Protein AF-A0A520YBS2-F1 (afdb_monomer_lite)

pLDDT: mean 78.93, std 17.44, range [38.72, 96.81]

Foldseek 3Di:
DDPPDDPVPQDDPDDPDPDDDDAQDQDDDPDDDDPPDDDDDDDDDPSNVVNVVVRD

Structure (mmCIF, N/CA/C/O backbone):
data_AF-A0A520YBS2-F1
#
_entry.id   AF-A0A520YBS2-F1
#
loop_
_atom_site.group_PDB
_atom_site.id
_atom_site.type_symbol
_atom_site.label_atom_id
_atom_site.label_alt_id
_atom_site.label_comp_id
_atom_site.label_asym_id
_atom_site.label_entity_id
_atom_site.label_seq_id
_atom_site.pdbx_PDB_ins_code
_atom_site.Cartn_x
_atom_site.Cartn_y
_atom_site.Cartn_z
_atom_site.occupancy
_atom_site.B_iso_or_equiv
_atom_site.auth_seq_id
_atom_site.auth_comp_id
_atom_site.auth_asym_id
_atom_site.auth_atom_id
_atom_site.pdbx_PDB_model_num
ATOM 1 N N . MET A 1 1 ? -11.891 -17.888 1.030 1.00 40.12 1 MET A N 1
ATOM 2 C CA . MET A 1 1 ? -10.720 -18.422 1.752 1.00 40.12 1 MET A CA 1
ATOM 3 C C . MET A 1 1 ? -10.129 -17.264 2.542 1.00 40.12 1 MET A C 1
ATOM 5 O O . MET A 1 1 ? -9.538 -16.376 1.946 1.00 40.12 1 MET A O 1
ATOM 9 N N . PHE A 1 2 ? -10.450 -17.167 3.833 1.00 38.72 2 PHE A N 1
ATOM 10 C CA . PHE A 1 2 ? -9.968 -16.092 4.704 1.00 38.72 2 PHE A CA 1
ATOM 11 C C . PHE A 1 2 ? -8.661 -16.573 5.339 1.00 38.72 2 PHE A C 1
ATOM 13 O O . PHE A 1 2 ? -8.687 -17.485 6.165 1.00 38.72 2 PHE A O 1
ATOM 20 N N . PHE A 1 3 ? -7.528 -16.027 4.896 1.00 49.94 3 PHE A N 1
ATOM 21 C CA . PHE A 1 3 ? -6.223 -16.311 5.490 1.00 49.94 3 PHE A CA 1
ATOM 22 C C . PHE A 1 3 ? -6.176 -15.673 6.883 1.00 49.94 3 PHE A C 1
ATOM 24 O O . PHE A 1 3 ? -5.961 -14.471 7.013 1.00 49.94 3 PHE A O 1
ATOM 31 N N . HIS A 1 4 ? -6.425 -16.472 7.919 1.00 55.22 4 HIS A N 1
ATOM 32 C CA . HIS A 1 4 ? -6.144 -16.098 9.301 1.00 55.22 4 HIS A CA 1
ATOM 33 C C . HIS A 1 4 ? -4.661 -16.378 9.544 1.00 55.22 4 HIS A C 1
ATOM 35 O O . HIS A 1 4 ? -4.294 -17.482 9.937 1.00 55.22 4 HIS A O 1
ATOM 41 N N . ARG A 1 5 ? -3.804 -15.410 9.207 1.00 63.06 5 ARG A N 1
ATOM 42 C CA . ARG A 1 5 ? -2.401 -15.431 9.631 1.00 63.06 5 ARG A CA 1
ATOM 43 C C . ARG A 1 5 ? -2.395 -15.130 11.133 1.00 63.06 5 ARG A C 1
ATOM 45 O O . ARG A 1 5 ? -3.046 -14.177 11.552 1.00 63.06 5 ARG A O 1
ATOM 52 N N . ASN A 1 6 ? -1.790 -16.011 11.919 1.00 61.38 6 ASN A N 1
ATOM 53 C CA . ASN A 1 6 ? -1.712 -15.918 13.372 1.00 61.38 6 ASN A CA 1
ATOM 54 C C . ASN A 1 6 ? -0.595 -14.928 13.740 1.00 61.38 6 ASN A C 1
ATOM 56 O O . ASN A 1 6 ? 0.515 -15.071 13.238 1.00 61.38 6 ASN A O 1
ATOM 60 N N . ASP A 1 7 ? -0.865 -13.964 14.624 1.00 63.88 7 ASP A N 1
ATOM 61 C CA . ASP A 1 7 ? 0.089 -12.905 15.020 1.00 63.88 7 ASP A CA 1
ATOM 62 C C . ASP A 1 7 ? 1.327 -13.436 15.795 1.00 63.88 7 ASP A C 1
ATOM 64 O O . ASP A 1 7 ? 2.159 -12.664 16.250 1.00 63.88 7 ASP A O 1
ATOM 68 N N . ASN A 1 8 ? 1.463 -14.758 15.995 1.00 60.44 8 ASN A N 1
ATOM 69 C CA . ASN A 1 8 ? 2.641 -15.372 16.634 1.00 60.44 8 ASN A CA 1
ATOM 70 C C . ASN A 1 8 ? 3.646 -15.976 15.636 1.00 60.44 8 ASN A C 1
ATOM 72 O O . ASN A 1 8 ? 4.660 -16.517 16.073 1.00 60.44 8 ASN A O 1
ATOM 76 N N . ASP A 1 9 ? 3.381 -15.902 14.327 1.00 62.19 9 ASP A N 1
ATOM 77 C CA . ASP A 1 9 ? 4.289 -16.414 13.288 1.00 62.19 9 ASP A CA 1
ATOM 78 C C . ASP A 1 9 ? 5.291 -15.350 12.794 1.00 62.19 9 ASP A C 1
ATOM 80 O O . ASP A 1 9 ? 5.965 -15.557 11.781 1.00 62.19 9 ASP A O 1
ATOM 84 N N . ASP A 1 10 ? 5.392 -14.207 13.482 1.00 67.38 10 ASP A N 1
ATOM 85 C CA . ASP A 1 10 ? 6.343 -13.161 13.119 1.00 67.38 10 ASP A CA 1
ATOM 86 C C . ASP A 1 10 ? 7.773 -13.574 13.517 1.00 67.38 10 ASP A C 1
ATOM 88 O O . ASP A 1 10 ? 8.042 -13.896 14.684 1.00 67.38 10 ASP A O 1
ATOM 92 N N . PRO A 1 11 ? 8.719 -13.599 12.560 1.00 59.94 11 PRO A N 1
ATOM 93 C CA . PRO A 1 11 ? 10.096 -13.961 12.839 1.00 59.94 11 PRO A CA 1
ATOM 94 C C . PRO A 1 11 ? 10.727 -12.889 13.731 1.00 59.94 11 PRO A C 1
ATOM 96 O O . PRO A 1 11 ? 10.727 -11.699 13.425 1.00 59.94 11 PRO A O 1
ATOM 99 N N . LYS A 1 12 ? 11.293 -13.315 14.862 1.00 62.75 12 LYS A N 1
ATOM 100 C CA . LYS A 1 12 ? 12.030 -12.418 15.759 1.00 62.75 12 LYS A CA 1
ATOM 101 C C . LYS A 1 12 ? 13.312 -11.943 15.060 1.00 62.75 12 LYS A C 1
ATOM 103 O O . LYS A 1 12 ? 14.115 -12.798 14.671 1.00 62.75 12 LYS A O 1
ATOM 108 N N . PRO A 1 13 ? 13.566 -10.625 14.946 1.00 51.94 13 PRO A N 1
ATOM 109 C CA . PRO A 1 13 ? 14.815 -10.134 14.378 1.00 51.94 13 PRO A CA 1
ATOM 110 C C . PRO A 1 13 ? 15.980 -10.526 15.301 1.00 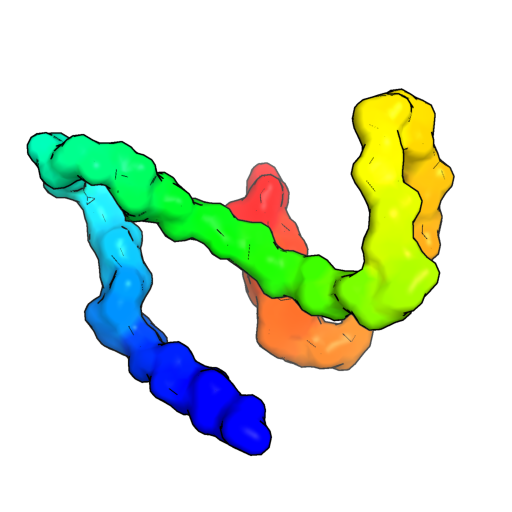51.94 13 PRO A C 1
ATOM 112 O O . PRO A 1 13 ? 16.006 -10.143 16.470 1.00 51.94 13 PRO A O 1
ATOM 115 N N . GLY A 1 14 ? 16.937 -11.313 14.793 1.00 56.22 14 GLY A N 1
ATOM 116 C CA . GLY A 1 14 ? 18.199 -11.610 15.493 1.00 56.22 14 GLY A CA 1
ATOM 117 C C . GLY A 1 14 ? 18.597 -13.082 15.664 1.00 56.22 14 GLY A C 1
ATOM 118 O O . GLY A 1 14 ? 19.623 -13.341 16.290 1.00 56.22 14 GLY A O 1
ATOM 119 N N . THR A 1 15 ? 17.868 -14.048 15.100 1.00 51.53 15 THR A N 1
ATOM 120 C CA . THR A 1 15 ? 18.291 -15.464 15.123 1.00 51.53 15 THR A CA 1
ATOM 121 C C . THR A 1 15 ? 18.707 -15.887 13.719 1.00 51.53 15 THR A C 1
ATOM 123 O O . THR A 1 15 ? 17.906 -15.810 12.797 1.00 51.53 15 THR A O 1
ATOM 126 N N . GLY A 1 16 ? 19.975 -16.274 13.547 1.00 54.06 16 GLY A N 1
ATOM 127 C CA . GLY A 1 16 ? 20.598 -16.647 12.270 1.00 54.06 16 GLY A CA 1
ATOM 128 C C . GLY A 1 16 ? 20.088 -17.965 11.681 1.00 54.06 16 GLY A C 1
ATOM 129 O O . GLY A 1 16 ? 20.872 -18.881 11.443 1.00 54.06 16 GLY A O 1
ATOM 130 N N . GLU A 1 17 ? 18.783 -18.059 11.451 1.00 61.12 17 GLU A N 1
ATOM 131 C CA . GLU A 1 17 ? 18.160 -19.050 10.579 1.00 61.12 17 GLU A CA 1
ATOM 132 C C . GLU A 1 17 ? 18.184 -18.508 9.139 1.00 61.12 17 GLU A C 1
ATOM 134 O O . GLU A 1 17 ? 18.114 -17.290 8.949 1.00 61.12 17 GLU A O 1
ATOM 139 N N . PRO A 1 18 ? 18.327 -19.352 8.102 1.00 53.38 18 PRO A N 1
ATOM 140 C CA . PRO A 1 18 ? 18.451 -18.888 6.727 1.00 53.38 18 PRO A CA 1
ATOM 141 C C . PRO A 1 18 ? 17.139 -18.251 6.232 1.00 53.38 18 PRO A C 1
ATOM 143 O O . PRO A 1 18 ? 16.304 -18.902 5.612 1.00 53.38 18 PRO A O 1
ATOM 146 N N . GLY A 1 19 ? 17.015 -16.944 6.482 1.00 56.56 19 GLY A N 1
ATOM 147 C CA . GLY A 1 19 ? 16.665 -15.943 5.475 1.00 56.56 19 GLY A CA 1
ATOM 148 C C . GLY A 1 19 ? 15.205 -15.518 5.352 1.00 56.56 19 GLY A C 1
ATOM 149 O O . GLY A 1 19 ? 14.828 -15.042 4.286 1.00 56.56 19 GLY A O 1
ATOM 150 N N . GLY A 1 20 ? 14.377 -15.683 6.382 1.00 63.16 20 GLY A N 1
ATOM 151 C CA . GLY A 1 20 ? 13.008 -15.159 6.381 1.00 63.16 20 GLY A CA 1
ATOM 152 C C . GLY A 1 20 ? 12.918 -13.759 6.984 1.00 63.16 20 GLY A C 1
ATOM 153 O O . GLY A 1 20 ? 12.426 -13.626 8.099 1.00 63.16 20 GLY A O 1
ATOM 154 N N . GLU A 1 21 ? 13.390 -12.723 6.289 1.00 78.88 21 GLU A N 1
ATOM 155 C CA . GLU A 1 21 ? 13.107 -11.339 6.698 1.00 78.88 21 GLU A CA 1
ATOM 156 C C . GLU A 1 21 ? 11.601 -11.067 6.535 1.00 78.88 21 GLU A C 1
ATOM 158 O O . GLU A 1 21 ? 11.038 -11.238 5.448 1.00 78.88 21 GLU A O 1
ATOM 163 N N . SER A 1 22 ? 10.920 -10.694 7.624 1.00 83.38 22 SER A N 1
ATOM 164 C CA . SER A 1 22 ? 9.541 -10.215 7.552 1.00 83.38 22 SER A CA 1
ATOM 165 C C . SER A 1 22 ? 9.537 -8.777 7.067 1.00 83.38 22 SER A C 1
ATOM 167 O O . SER A 1 22 ? 10.224 -7.924 7.621 1.00 83.38 22 SER A O 1
ATOM 169 N N . PHE A 1 23 ? 8.724 -8.512 6.051 1.00 88.75 23 PHE A N 1
ATOM 170 C CA . PHE A 1 23 ? 8.489 -7.166 5.552 1.00 88.75 23 PHE A CA 1
ATOM 171 C C . PHE A 1 23 ? 7.021 -6.794 5.749 1.00 88.75 23 PHE A C 1
ATOM 173 O O . PHE A 1 23 ? 6.146 -7.627 5.471 1.00 88.75 23 PHE A O 1
ATOM 180 N N . PRO A 1 24 ? 6.731 -5.552 6.165 1.00 90.31 24 PRO A N 1
ATOM 181 C CA . PRO A 1 24 ? 5.365 -5.061 6.206 1.00 90.31 24 PRO A CA 1
ATOM 182 C C . PRO A 1 24 ? 4.779 -5.004 4.789 1.00 90.31 24 PRO A C 1
ATOM 184 O O . PRO A 1 24 ? 5.444 -4.627 3.822 1.00 90.31 24 PRO A O 1
ATOM 187 N N . LEU A 1 25 ? 3.508 -5.393 4.649 1.00 90.81 25 LEU A N 1
ATOM 188 C CA . LEU A 1 25 ? 2.825 -5.467 3.356 1.00 90.81 25 LEU A CA 1
ATOM 189 C C . LEU A 1 25 ? 1.630 -4.518 3.298 1.00 90.81 25 LEU A C 1
ATOM 191 O O . LEU A 1 25 ? 0.709 -4.594 4.113 1.00 90.81 25 LEU A O 1
ATOM 195 N N . LEU A 1 26 ? 1.596 -3.693 2.250 1.00 92.56 26 LEU A N 1
ATOM 196 C CA . LEU A 1 26 ? 0.454 -2.856 1.906 1.00 92.56 26 LEU A CA 1
ATOM 197 C C . LEU A 1 26 ? -0.318 -3.497 0.738 1.00 92.56 26 LEU A C 1
ATOM 199 O O . LEU A 1 26 ? 0.168 -3.482 -0.394 1.00 92.56 26 LEU A O 1
ATOM 203 N N . PRO A 1 27 ? -1.509 -4.081 0.966 1.00 87.56 27 PRO A N 1
ATOM 204 C CA . PRO A 1 27 ? -2.257 -4.734 -0.100 1.00 87.56 27 PRO A CA 1
ATOM 205 C C . PRO A 1 27 ? -2.817 -3.701 -1.083 1.00 87.56 27 PRO A C 1
ATOM 207 O O . PRO A 1 27 ? -3.681 -2.898 -0.726 1.00 87.56 27 PRO A O 1
ATOM 210 N N . LEU A 1 28 ? -2.379 -3.778 -2.340 1.00 91.50 28 LEU A N 1
ATOM 211 C CA . LEU A 1 28 ? -2.912 -2.987 -3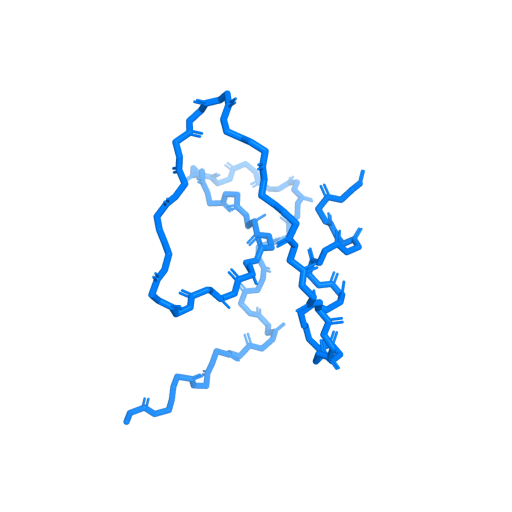.444 1.00 91.50 28 LEU A CA 1
ATOM 212 C C . LEU A 1 28 ? -3.657 -3.908 -4.416 1.00 91.50 28 LEU A C 1
ATOM 214 O O . LEU A 1 28 ? -3.133 -4.932 -4.851 1.00 91.50 28 LEU A O 1
ATOM 218 N N . ARG A 1 29 ? -4.906 -3.564 -4.728 1.00 83.81 29 ARG A N 1
ATOM 219 C CA . ARG A 1 29 ? -5.729 -4.269 -5.714 1.00 83.81 29 ARG A CA 1
ATOM 220 C C . ARG A 1 29 ? -5.671 -3.431 -6.989 1.00 83.81 29 ARG A C 1
ATOM 222 O O . ARG A 1 29 ? -5.929 -2.238 -6.918 1.00 83.81 29 ARG A O 1
ATOM 229 N N . ASP A 1 30 ? -5.291 -4.030 -8.109 1.00 89.56 30 ASP A N 1
ATOM 230 C CA . ASP A 1 30 ? -5.347 -3.410 -9.447 1.00 89.56 30 ASP A CA 1
ATOM 231 C C . ASP A 1 30 ? -4.217 -2.425 -9.821 1.00 89.56 30 ASP A C 1
ATOM 233 O O . ASP A 1 30 ? -4.350 -1.681 -10.790 1.00 89.56 30 ASP A O 1
ATOM 237 N N . ILE A 1 31 ? -3.073 -2.442 -9.125 1.00 90.12 31 ILE A N 1
ATOM 238 C CA . ILE A 1 31 ? -1.897 -1.639 -9.507 1.00 90.12 31 ILE A CA 1
ATOM 239 C C . ILE A 1 31 ? -0.599 -2.450 -9.451 1.00 90.12 31 ILE A C 1
ATOM 241 O O . ILE A 1 31 ? -0.380 -3.248 -8.543 1.00 90.12 31 ILE A O 1
ATOM 245 N N . ILE A 1 32 ? 0.269 -2.210 -10.436 1.00 91.69 32 ILE A N 1
ATOM 246 C CA . ILE A 1 32 ? 1.650 -2.696 -10.500 1.00 91.69 32 ILE A CA 1
ATOM 247 C C . ILE A 1 32 ? 2.548 -1.461 -10.578 1.00 91.69 32 ILE A C 1
ATOM 249 O O . ILE A 1 32 ? 2.307 -0.575 -11.398 1.00 91.69 32 ILE A O 1
ATOM 253 N N . VAL A 1 33 ? 3.570 -1.398 -9.727 1.00 91.50 33 VAL A N 1
ATOM 254 C CA . VAL A 1 33 ? 4.549 -0.304 -9.704 1.00 91.50 33 VAL A CA 1
ATOM 255 C C . VAL A 1 33 ? 5.911 -0.812 -10.163 1.00 91.50 33 VAL A C 1
ATOM 257 O O . VAL A 1 33 ? 6.310 -1.925 -9.824 1.00 91.50 33 VAL A O 1
ATOM 260 N N . PHE A 1 34 ? 6.624 0.006 -10.934 1.00 95.94 34 PHE A N 1
ATOM 261 C CA . PHE A 1 34 ? 7.998 -0.258 -11.359 1.00 95.94 34 PHE A CA 1
ATOM 262 C C . PHE A 1 34 ? 8.961 0.737 -10.699 1.00 95.94 34 PHE A C 1
ATOM 264 O O . PHE A 1 34 ? 8.535 1.824 -10.292 1.00 95.94 34 PHE A O 1
ATOM 271 N N . PRO A 1 35 ? 10.262 0.404 -10.601 1.00 96.81 35 PRO A N 1
ATOM 272 C CA . PRO A 1 35 ? 11.276 1.348 -10.146 1.00 96.81 35 PRO A CA 1
ATOM 273 C C . PRO A 1 35 ? 11.184 2.696 -10.880 1.00 96.81 35 PRO A C 1
ATOM 275 O O . PRO A 1 35 ?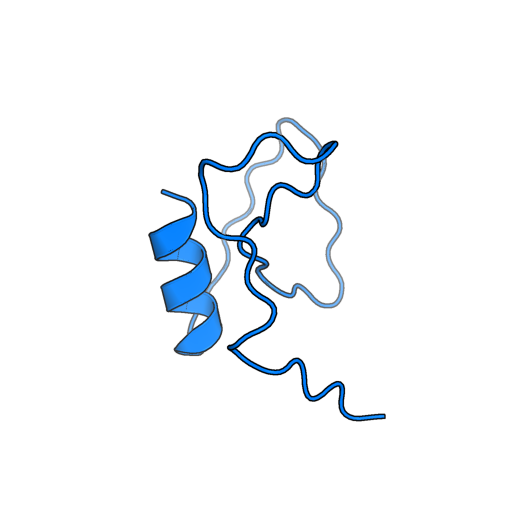 10.863 2.742 -12.066 1.00 96.81 35 PRO A O 1
ATOM 278 N N . HIS A 1 36 ? 11.487 3.786 -10.171 1.00 96.50 36 HIS A N 1
ATOM 279 C CA . HIS A 1 36 ? 11.410 5.182 -10.642 1.00 96.50 36 HIS A CA 1
ATOM 280 C C . HIS A 1 36 ? 10.000 5.765 -10.852 1.00 96.50 36 HIS A C 1
ATOM 282 O O . HIS A 1 36 ? 9.885 6.941 -11.198 1.00 96.50 36 HIS A O 1
ATOM 288 N N . MET A 1 37 ? 8.927 5.006 -10.609 1.00 95.56 37 MET A N 1
ATOM 289 C CA . MET A 1 37 ? 7.570 5.559 -10.590 1.00 95.56 37 MET A CA 1
ATOM 290 C C . MET A 1 37 ? 7.254 6.217 -9.243 1.00 95.56 37 MET A C 1
ATOM 292 O O . MET A 1 37 ? 7.594 5.687 -8.188 1.00 95.56 37 MET A O 1
ATOM 296 N N . VAL A 1 38 ? 6.534 7.340 -9.280 1.00 94.25 38 VAL A N 1
ATOM 297 C CA . VAL A 1 38 ? 5.963 7.987 -8.090 1.00 94.25 38 VAL A CA 1
ATOM 298 C C . VAL A 1 38 ? 4.445 7.928 -8.198 1.00 94.25 38 VAL A C 1
ATOM 300 O O . VAL A 1 38 ? 3.872 8.467 -9.144 1.00 94.25 38 VAL A O 1
ATOM 303 N N . VAL A 1 39 ? 3.795 7.263 -7.240 1.00 92.50 39 VAL A N 1
ATOM 304 C CA . VAL A 1 39 ? 2.337 7.092 -7.211 1.00 92.50 39 VAL A CA 1
ATOM 305 C C . VAL A 1 39 ? 1.801 7.527 -5.846 1.00 92.50 39 VAL A C 1
ATOM 307 O O . VAL A 1 39 ? 2.187 6.937 -4.838 1.00 92.50 39 VAL A O 1
ATOM 310 N N . PRO A 1 40 ? 0.910 8.531 -5.779 1.00 92.25 40 PRO A N 1
ATOM 311 C CA . PRO A 1 40 ? 0.226 8.864 -4.538 1.00 92.25 40 PRO A CA 1
ATOM 312 C C . PRO A 1 40 ? -0.834 7.801 -4.218 1.00 92.25 40 PRO A C 1
ATOM 314 O O . PRO A 1 40 ? -1.615 7.410 -5.086 1.00 92.25 40 PRO A O 1
ATOM 317 N N . LEU A 1 41 ? -0.889 7.357 -2.963 1.00 90.94 41 LEU A N 1
ATOM 318 C CA . LEU A 1 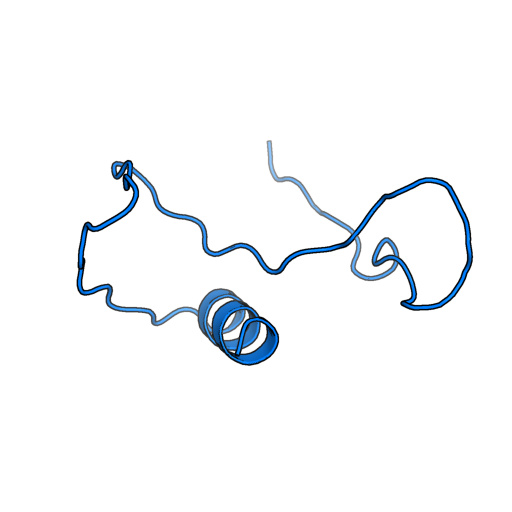41 ? -1.874 6.395 -2.466 1.00 90.94 41 LEU A CA 1
ATOM 319 C C . LEU A 1 41 ? -2.565 6.967 -1.226 1.00 90.94 41 LEU A C 1
ATOM 321 O O . LEU A 1 41 ? -1.918 7.564 -0.370 1.00 90.94 41 LEU A O 1
ATOM 325 N N . PHE A 1 42 ? -3.875 6.754 -1.112 1.00 90.31 42 PHE A N 1
ATOM 326 C CA . PHE A 1 42 ? -4.617 7.061 0.108 1.00 90.31 42 PHE A CA 1
ATOM 327 C C . PHE A 1 42 ? -4.718 5.802 0.966 1.00 90.31 42 PHE A C 1
ATOM 329 O O . PHE A 1 42 ? -5.297 4.798 0.545 1.00 90.31 42 PHE A O 1
ATOM 336 N N . VAL A 1 43 ? -4.168 5.862 2.176 1.00 91.62 43 VAL A N 1
ATOM 337 C CA . VAL A 1 43 ? -4.212 4.772 3.154 1.00 91.62 43 VAL A CA 1
AT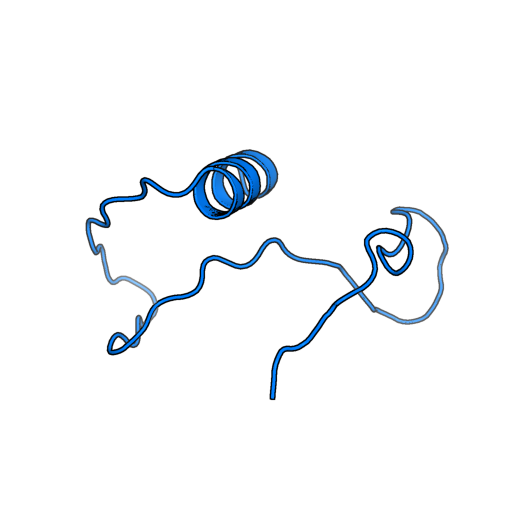OM 338 C C . VAL A 1 43 ? -5.170 5.167 4.275 1.00 91.62 43 VAL A C 1
ATOM 340 O O . VAL A 1 43 ? -5.069 6.265 4.808 1.00 91.62 43 VAL A O 1
ATOM 343 N N . GLY A 1 44 ? -6.121 4.293 4.618 1.00 93.56 44 GLY A N 1
ATOM 344 C CA . GLY A 1 44 ? -7.137 4.608 5.637 1.00 93.56 44 GLY A CA 1
ATOM 345 C C . GLY A 1 44 ? -7.558 3.449 6.538 1.00 93.56 44 GLY A C 1
ATOM 346 O O . GLY A 1 44 ? -8.360 3.643 7.443 1.00 93.56 44 GLY A O 1
ATOM 347 N N . ARG A 1 45 ? -7.052 2.232 6.306 1.00 94.88 45 ARG A N 1
ATOM 348 C CA . ARG A 1 45 ? -7.291 1.092 7.203 1.00 94.88 45 ARG A CA 1
ATOM 349 C C . ARG A 1 45 ? -6.181 1.059 8.241 1.00 94.88 45 ARG A C 1
ATOM 351 O O . ARG A 1 45 ? -5.025 1.073 7.842 1.00 94.88 45 ARG A O 1
ATOM 358 N N . GLU A 1 46 ? -6.517 0.914 9.518 1.00 94.38 46 GLU A N 1
ATOM 359 C CA . GLU A 1 46 ? -5.536 0.888 10.619 1.00 94.38 46 GLU A CA 1
ATOM 360 C C . GLU A 1 46 ? -4.389 -0.099 10.361 1.00 94.38 46 GLU A C 1
ATOM 362 O O . GLU A 1 46 ? -3.228 0.280 10.401 1.00 94.38 46 GLU A O 1
ATOM 367 N N . LYS A 1 47 ? -4.699 -1.334 9.940 1.00 91.94 47 LYS A N 1
ATOM 368 C CA . LYS A 1 47 ? -3.672 -2.335 9.592 1.00 91.94 47 LYS A CA 1
ATOM 369 C C . LYS A 1 47 ? -2.717 -1.881 8.482 1.00 91.94 47 LYS A C 1
ATOM 371 O O . LYS A 1 47 ? -1.555 -2.258 8.477 1.00 91.94 47 LYS A O 1
ATOM 376 N N . SER A 1 48 ? -3.216 -1.109 7.522 1.00 93.75 48 SER A N 1
ATOM 377 C CA . SER A 1 48 ? -2.415 -0.583 6.416 1.00 93.75 48 SER A CA 1
ATOM 378 C C . SER A 1 48 ? -1.584 0.631 6.828 1.00 93.75 48 SER A C 1
ATOM 380 O O . SER A 1 48 ? -0.516 0.834 6.264 1.00 93.75 48 SER A O 1
ATOM 382 N N . ILE A 1 49 ? -2.066 1.418 7.795 1.00 94.12 49 ILE A N 1
ATOM 383 C CA . ILE A 1 49 ? -1.317 2.531 8.389 1.00 94.12 49 ILE A CA 1
ATOM 384 C C . ILE A 1 49 ? -0.148 1.972 9.206 1.00 94.12 49 ILE A C 1
ATOM 386 O O . ILE A 1 49 ? 0.988 2.343 8.945 1.00 94.12 49 ILE A O 1
ATOM 390 N N . ASN A 1 50 ? -0.397 0.995 10.083 1.00 93.38 50 ASN A N 1
ATOM 391 C CA . ASN A 1 50 ? 0.650 0.377 10.904 1.00 93.38 50 ASN A CA 1
ATOM 392 C C . ASN A 1 50 ? 1.757 -0.266 10.049 1.00 93.38 50 ASN A C 1
ATOM 394 O O . ASN A 1 50 ? 2.934 -0.111 10.344 1.00 93.38 50 ASN A O 1
ATOM 398 N N . ALA A 1 51 ? 1.386 -0.942 8.954 1.00 91.81 51 ALA A N 1
ATOM 399 C CA . ALA A 1 51 ? 2.358 -1.509 8.019 1.00 91.81 51 ALA A CA 1
ATOM 400 C C . ALA A 1 51 ? 3.226 -0.428 7.344 1.00 91.81 51 ALA A C 1
ATOM 402 O O . ALA A 1 51 ? 4.391 -0.670 7.049 1.00 91.81 51 ALA A O 1
ATOM 403 N N . LEU A 1 52 ? 2.674 0.762 7.085 1.00 92.06 52 LEU A N 1
ATOM 404 C CA . LEU A 1 52 ? 3.451 1.877 6.545 1.00 92.06 52 LEU A CA 1
ATOM 405 C C . LEU A 1 52 ? 4.418 2.440 7.595 1.00 92.06 52 LEU A C 1
ATOM 407 O O .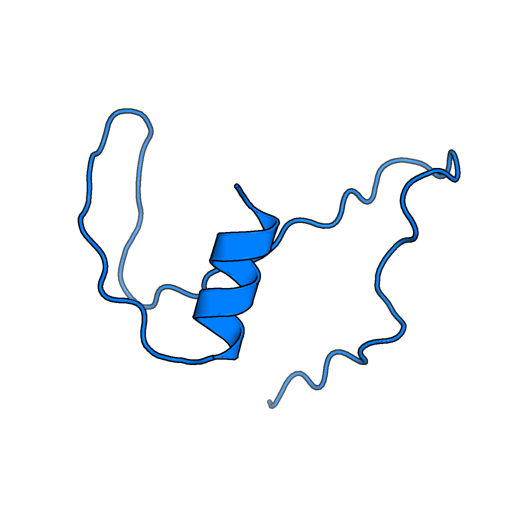 LEU A 1 52 ? 5.554 2.742 7.252 1.00 92.06 52 LEU A O 1
ATOM 411 N N . GLU A 1 53 ? 3.982 2.553 8.851 1.00 92.75 53 GLU A N 1
ATOM 412 C CA . GLU A 1 53 ? 4.815 3.028 9.964 1.00 92.75 53 GLU A CA 1
ATOM 413 C C . GLU A 1 53 ? 5.981 2.078 10.272 1.00 92.75 53 GLU A C 1
ATOM 415 O O . GLU A 1 53 ? 7.076 2.547 10.551 1.00 92.75 53 GLU A O 1
ATOM 420 N N . GLU A 1 54 ? 5.780 0.761 10.173 1.00 91.88 54 GLU A N 1
ATOM 421 C CA . GLU A 1 54 ? 6.842 -0.243 10.354 1.00 91.88 54 GLU A CA 1
ATOM 422 C C . GLU A 1 54 ? 7.892 -0.218 9.224 1.00 91.88 54 GLU A C 1
ATOM 424 O O . GLU A 1 54 ? 9.035 -0.626 9.420 1.00 91.88 54 GLU A O 1
ATOM 429 N N . ALA A 1 55 ? 7.513 0.250 8.031 1.00 89.12 55 ALA A N 1
ATOM 430 C CA . ALA A 1 55 ? 8.381 0.285 6.853 1.00 89.12 55 ALA A CA 1
ATOM 431 C C . ALA A 1 55 ? 9.289 1.528 6.772 1.00 89.12 55 ALA A C 1
ATOM 433 O O . ALA A 1 55 ? 10.158 1.573 5.895 1.00 89.12 55 ALA A O 1
ATOM 434 N N . MET A 1 56 ? 9.037 2.548 7.604 1.00 86.25 56 MET A N 1
ATOM 435 C CA . MET A 1 56 ? 9.760 3.830 7.641 1.00 86.25 56 MET A CA 1
ATOM 436 C C . MET A 1 56 ? 10.863 3.835 8.698 1.00 86.25 56 MET A C 1
ATOM 438 O O . MET A 1 56 ? 11.926 4.424 8.395 1.00 86.25 56 MET A O 1
#

Radius of gyration: 14.28 Å; chains: 1; bounding box: 31×28×28 Å

Sequence (56 aa):
MFFHRNDNDDPKPGTGEPGGESFPLLPLRDIIVFPHMVVPLFVGREKSINALEEAM

Secondary structure (DSSP, 8-state):
------TT-PPPTT---S----------SS----TT--------SHHHHHHHHHT-